Protein AF-A0A963LF72-F1 (afdb_monomer_lite)

Radius of gyration: 14.82 Å; chains: 1; bounding box: 33×19×41 Å

Foldseek 3Di:
DDDDPVLVDDDPVLVVVLVVVVVVVVVVCVVVVPDPPDKDWDWDWDADPVPGIWIWIDIHPDPDTDIRDDDDDPPD

pLDDT: mean 80.38, std 12.68, range [37.78, 95.19]

Structure (mmCIF, N/CA/C/O backbone):
data_AF-A0A963LF72-F1
#
_entry.id   AF-A0A963LF72-F1
#
loop_
_atom_site.group_PDB
_atom_site.id
_atom_site.type_symbol
_atom_site.label_atom_id
_atom_site.label_alt_id
_atom_site.label_comp_id
_atom_site.label_asym_id
_atom_site.label_entity_id
_atom_site.label_seq_id
_atom_site.pdbx_PDB_ins_code
_atom_site.Cartn_x
_atom_site.Cartn_y
_atom_site.Cartn_z
_atom_site.occupancy
_atom_site.B_iso_or_equiv
_atom_site.auth_seq_id
_atom_site.auth_comp_id
_atom_site.auth_asym_id
_atom_site.auth_atom_id
_atom_site.pdbx_PDB_model_num
ATOM 1 N N . MET A 1 1 ? -9.263 -4.098 23.848 1.00 57.06 1 MET A N 1
ATOM 2 C CA . MET A 1 1 ? -10.249 -4.939 23.137 1.00 57.06 1 MET A CA 1
ATOM 3 C C . MET A 1 1 ? -9.500 -5.928 22.257 1.00 57.06 1 MET A C 1
ATOM 5 O O . MET A 1 1 ? -8.385 -5.593 21.866 1.00 57.06 1 MET A O 1
ATOM 9 N N . PRO A 1 2 ? -10.039 -7.126 21.982 1.00 75.62 2 PRO A N 1
ATOM 10 C CA . PRO A 1 2 ? -9.462 -8.003 20.967 1.00 75.62 2 PRO A CA 1
ATOM 11 C C . PRO A 1 2 ? -9.552 -7.336 19.587 1.00 75.62 2 PRO A C 1
ATOM 13 O O . PRO A 1 2 ? -10.552 -6.687 19.295 1.00 75.62 2 PRO A O 1
ATOM 16 N N . ILE A 1 3 ? -8.512 -7.494 18.768 1.00 68.69 3 ILE A N 1
ATOM 17 C CA . ILE A 1 3 ? -8.538 -7.082 17.359 1.00 68.69 3 ILE A CA 1
ATOM 18 C C . ILE A 1 3 ? -9.477 -8.034 16.609 1.00 68.69 3 ILE A C 1
ATOM 20 O O . ILE A 1 3 ? -9.424 -9.252 16.796 1.00 68.69 3 ILE A O 1
ATOM 24 N N . THR A 1 4 ? -10.336 -7.476 15.771 1.00 76.12 4 THR A N 1
ATOM 25 C CA . THR A 1 4 ? -11.340 -8.168 14.966 1.00 76.12 4 THR A CA 1
ATOM 26 C C . THR A 1 4 ? -11.070 -7.966 13.475 1.00 76.12 4 THR A C 1
ATOM 28 O O . THR A 1 4 ? -10.293 -7.108 13.071 1.00 76.12 4 THR A O 1
ATOM 31 N N . ASN A 1 5 ? -11.734 -8.746 12.622 1.00 71.44 5 ASN A N 1
ATOM 32 C CA . ASN A 1 5 ? -11.640 -8.587 11.167 1.00 71.44 5 ASN A CA 1
ATOM 33 C C . ASN A 1 5 ? -12.152 -7.222 10.667 1.00 71.44 5 ASN A C 1
ATOM 35 O O . ASN A 1 5 ? -11.689 -6.746 9.634 1.00 71.44 5 ASN A O 1
ATOM 39 N N . GLN A 1 6 ? -13.082 -6.593 11.390 1.00 74.69 6 GLN A N 1
ATOM 40 C CA . GLN A 1 6 ? -13.589 -5.256 11.075 1.00 74.69 6 GLN A CA 1
ATOM 41 C C . GLN A 1 6 ? -12.508 -4.184 11.238 1.00 74.69 6 GLN A C 1
ATOM 43 O O . GLN A 1 6 ? -12.549 -3.162 10.561 1.00 74.69 6 GLN A O 1
ATOM 48 N N . ASP A 1 7 ? -11.490 -4.450 12.058 1.00 72.50 7 ASP A N 1
ATOM 49 C CA . ASP A 1 7 ? -10.382 -3.523 12.286 1.00 72.50 7 ASP A CA 1
ATOM 50 C C . ASP A 1 7 ? -9.385 -3.462 11.122 1.00 72.50 7 ASP A C 1
ATOM 52 O O . ASP A 1 7 ? -8.535 -2.574 11.090 1.00 72.50 7 ASP A O 1
ATOM 56 N N . PHE A 1 8 ? -9.526 -4.374 10.156 1.00 74.19 8 PHE A N 1
ATOM 57 C CA . PHE A 1 8 ? -8.745 -4.436 8.921 1.00 74.19 8 PHE A CA 1
ATOM 58 C C . PHE A 1 8 ? -9.575 -4.082 7.678 1.00 74.19 8 PHE A C 1
ATOM 60 O O . PHE A 1 8 ? -9.105 -4.257 6.553 1.00 74.19 8 PHE A O 1
ATOM 67 N N . GLN A 1 9 ? -10.820 -3.625 7.847 1.00 80.19 9 GLN A N 1
ATOM 68 C CA . GLN A 1 9 ? -11.645 -3.218 6.712 1.00 80.19 9 GLN A CA 1
ATOM 69 C C . GLN A 1 9 ? -11.200 -1.858 6.179 1.00 80.19 9 GLN A C 1
ATOM 71 O O . GLN A 1 9 ? -11.029 -0.898 6.927 1.00 80.19 9 GLN A O 1
ATOM 76 N N . LEU A 1 10 ? -11.043 -1.793 4.860 1.00 82.69 10 LEU A N 1
ATOM 77 C CA . LEU A 1 10 ? -10.750 -0.575 4.123 1.00 82.69 10 LEU A CA 1
ATOM 78 C C . LEU A 1 10 ? -12.022 -0.087 3.435 1.00 82.69 10 LEU A C 1
ATOM 80 O O . LEU A 1 10 ? -12.790 -0.883 2.895 1.00 82.69 10 LEU A O 1
ATOM 84 N N . SER A 1 11 ? -12.225 1.225 3.437 1.00 86.94 11 SER A N 1
ATOM 85 C CA . SER A 1 11 ? -13.228 1.874 2.596 1.00 86.94 11 SER A CA 1
ATOM 86 C C . SER A 1 11 ? -12.838 1.799 1.119 1.00 86.94 11 SER A C 1
ATOM 88 O O . SER A 1 11 ? -11.656 1.715 0.780 1.00 86.94 11 SER A O 1
ATOM 90 N N . ASP A 1 12 ? -13.827 1.925 0.233 1.00 90.69 12 ASP A N 1
ATOM 91 C CA . ASP A 1 12 ? -13.599 1.977 -1.217 1.00 90.69 12 ASP A CA 1
ATOM 92 C C . ASP A 1 12 ? -12.599 3.074 -1.605 1.00 90.69 12 ASP A C 1
ATOM 94 O O . ASP A 1 12 ? -11.742 2.858 -2.456 1.00 90.69 12 ASP A O 1
ATOM 98 N N . LYS A 1 13 ? -12.650 4.227 -0.924 1.00 90.12 13 LYS A N 1
ATOM 99 C CA . LYS A 1 13 ? -11.699 5.324 -1.137 1.00 90.12 13 LYS A CA 1
ATOM 100 C C . LYS A 1 13 ? -10.266 4.915 -0.783 1.00 90.12 13 LYS A C 1
ATOM 102 O O . LYS A 1 13 ? -9.351 5.181 -1.552 1.00 90.12 13 LYS A O 1
ATOM 107 N N . GLN A 1 14 ? -10.068 4.255 0.359 1.00 88.56 14 GLN A N 1
ATOM 108 C CA . GLN A 1 14 ? -8.741 3.782 0.766 1.00 88.56 14 GLN A CA 1
ATOM 109 C C . GLN A 1 14 ? -8.214 2.717 -0.201 1.00 88.56 14 GLN A C 1
ATOM 111 O O . GLN A 1 14 ? -7.039 2.743 -0.550 1.00 88.56 14 GLN A O 1
ATOM 116 N N . LEU A 1 15 ? -9.077 1.814 -0.678 1.00 91.31 15 LEU A N 1
ATOM 117 C CA . LEU A 1 15 ? -8.713 0.842 -1.713 1.00 91.31 15 LEU A CA 1
ATOM 118 C C . LEU A 1 15 ? -8.324 1.531 -3.029 1.00 91.31 15 LEU A C 1
ATOM 120 O O . LEU A 1 15 ? -7.349 1.131 -3.665 1.00 91.31 15 LEU A O 1
ATOM 124 N N . GLU A 1 16 ? -9.048 2.578 -3.429 1.00 93.88 16 GLU A N 1
ATOM 125 C CA . GLU A 1 16 ? -8.718 3.376 -4.611 1.00 93.88 16 GLU A CA 1
ATOM 126 C C . GLU A 1 16 ? -7.353 4.064 -4.469 1.00 93.88 16 GLU A C 1
ATOM 128 O O . GLU A 1 16 ? -6.543 4.010 -5.394 1.00 93.88 16 GLU A O 1
ATOM 133 N N . ASP A 1 17 ? -7.065 4.661 -3.312 1.00 92.38 17 ASP A N 1
ATOM 134 C CA . ASP A 1 17 ? -5.791 5.341 -3.063 1.00 92.38 17 ASP A CA 1
ATOM 135 C C . ASP A 1 17 ? -4.605 4.351 -3.046 1.00 92.38 17 ASP A C 1
ATOM 137 O O . ASP A 1 17 ? -3.552 4.649 -3.617 1.00 92.38 17 ASP A O 1
ATOM 141 N N . ILE A 1 18 ? -4.790 3.136 -2.511 1.00 93.06 18 ILE A N 1
ATOM 142 C CA . ILE A 1 18 ? -3.803 2.040 -2.593 1.00 93.06 18 ILE A CA 1
ATOM 143 C C . ILE A 1 18 ? -3.541 1.642 -4.052 1.00 93.06 18 ILE A C 1
ATOM 145 O O . ILE A 1 18 ? -2.387 1.542 -4.476 1.00 93.06 18 ILE A O 1
ATOM 149 N N . ASN A 1 19 ? -4.597 1.436 -4.842 1.00 94.31 19 ASN A N 1
ATOM 150 C CA . ASN A 1 19 ? -4.452 1.074 -6.254 1.00 94.31 19 ASN A CA 1
ATOM 151 C C . ASN A 1 19 ? -3.739 2.180 -7.038 1.00 94.31 19 ASN A C 1
ATOM 153 O O . ASN A 1 19 ? -2.800 1.901 -7.786 1.00 94.31 19 ASN A O 1
ATOM 157 N N . ARG A 1 20 ? -4.117 3.442 -6.806 1.00 95.19 20 ARG A N 1
ATOM 158 C CA . ARG A 1 20 ? -3.485 4.606 -7.435 1.00 95.19 20 ARG A CA 1
ATOM 159 C C . ARG A 1 20 ? -1.997 4.690 -7.095 1.00 95.19 20 ARG A C 1
ATOM 161 O O . ARG A 1 20 ? -1.194 5.012 -7.972 1.00 95.19 20 ARG A O 1
ATOM 168 N N . TYR A 1 21 ? -1.620 4.380 -5.853 1.00 94.00 21 TYR A N 1
ATOM 169 C CA . TYR A 1 21 ? -0.220 4.30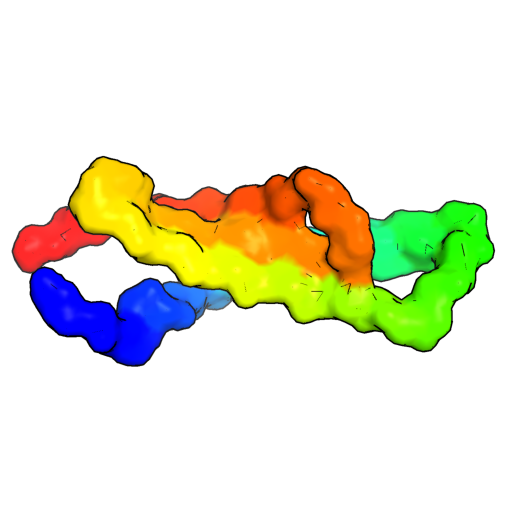7 -5.440 1.00 94.00 21 TYR A CA 1
ATOM 170 C C . TYR A 1 21 ? 0.557 3.274 -6.266 1.00 94.00 21 TYR A C 1
ATOM 172 O O . TYR A 1 21 ? 1.565 3.608 -6.895 1.00 94.00 21 TYR A O 1
ATOM 180 N N . PHE A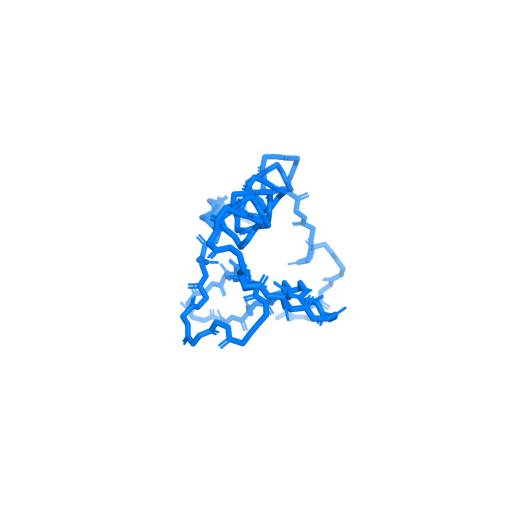 1 22 ? 0.072 2.031 -6.317 1.00 94.00 22 PHE A N 1
ATOM 181 C CA . PHE A 1 22 ? 0.762 0.958 -7.033 1.00 94.00 22 PHE A CA 1
ATOM 182 C C . PHE A 1 22 ? 0.815 1.192 -8.546 1.00 94.00 22 PHE A C 1
ATOM 184 O O . PHE A 1 22 ? 1.860 0.959 -9.154 1.00 94.00 22 PHE A O 1
ATOM 191 N N . GLU A 1 23 ? -0.249 1.722 -9.156 1.00 93.25 23 GLU A N 1
ATOM 192 C CA . GLU A 1 23 ? -0.256 2.099 -10.575 1.00 93.25 23 GLU A CA 1
ATOM 193 C C . GLU A 1 23 ? 0.782 3.181 -10.892 1.00 93.25 23 GLU A C 1
ATOM 195 O O . GLU A 1 23 ? 1.506 3.082 -11.891 1.00 93.25 23 GLU A O 1
ATOM 200 N N . ALA A 1 24 ? 0.891 4.201 -10.034 1.00 92.00 24 ALA A N 1
ATOM 201 C CA . ALA A 1 24 ? 1.871 5.267 -10.196 1.00 92.00 24 ALA A CA 1
ATOM 202 C C . ALA A 1 24 ? 3.309 4.731 -10.101 1.00 92.00 24 ALA A C 1
ATOM 204 O O . ALA A 1 24 ? 4.153 5.093 -10.927 1.00 92.00 24 ALA A O 1
ATOM 205 N N . ARG A 1 25 ? 3.586 3.832 -9.146 1.00 91.75 25 ARG A N 1
ATOM 206 C CA . ARG A 1 25 ? 4.907 3.202 -8.987 1.00 91.75 25 ARG A CA 1
ATOM 207 C C . ARG A 1 25 ? 5.254 2.276 -10.146 1.00 91.75 25 ARG A C 1
ATOM 209 O O . ARG A 1 25 ? 6.317 2.447 -10.742 1.00 91.75 25 ARG A O 1
ATOM 216 N N . ALA A 1 26 ? 4.345 1.383 -10.533 1.00 88.88 26 ALA A N 1
ATOM 217 C CA . ALA A 1 26 ? 4.536 0.490 -11.676 1.00 88.88 26 ALA A CA 1
ATOM 218 C C . ALA A 1 26 ? 4.792 1.277 -12.974 1.00 88.88 26 ALA A C 1
ATOM 220 O O . ALA A 1 26 ? 5.709 0.960 -13.733 1.00 88.88 26 ALA A O 1
ATOM 221 N N . SER A 1 27 ? 4.040 2.361 -13.194 1.00 89.88 27 SER A N 1
ATOM 222 C CA . SER A 1 27 ? 4.243 3.259 -14.338 1.00 89.88 27 SER A CA 1
ATOM 223 C C . SER A 1 27 ? 5.589 3.984 -14.287 1.00 89.88 27 SER A C 1
ATOM 225 O O . SER A 1 27 ? 6.208 4.201 -15.329 1.00 89.88 27 SER A O 1
ATOM 227 N N . GLY A 1 28 ? 6.050 4.370 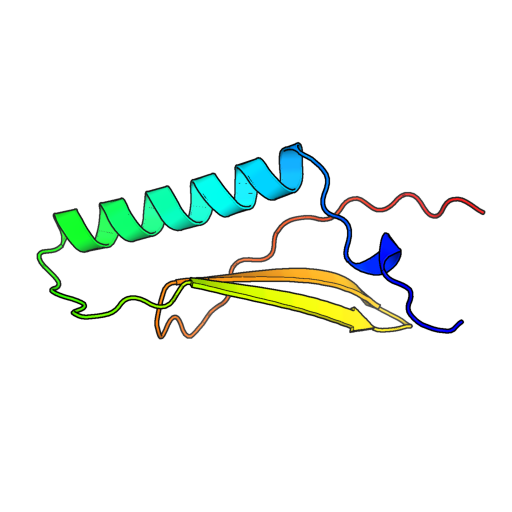-13.094 1.00 88.00 28 GLY A N 1
ATOM 228 C CA . GLY A 1 28 ? 7.363 4.978 -12.884 1.00 88.00 28 GLY A CA 1
ATOM 229 C C . GLY A 1 28 ? 8.506 4.034 -13.258 1.00 88.00 28 GLY A C 1
ATOM 230 O O . GLY A 1 28 ? 9.366 4.416 -14.050 1.00 88.00 28 GLY A O 1
ATOM 231 N N . VAL A 1 29 ? 8.460 2.792 -12.768 1.00 86.62 29 VAL A N 1
ATOM 232 C CA . VAL A 1 29 ? 9.451 1.739 -13.065 1.00 86.62 29 VAL A CA 1
ATOM 233 C C . VAL A 1 29 ? 9.481 1.408 -14.560 1.00 86.62 29 VAL A C 1
ATOM 235 O O . VAL A 1 29 ? 10.543 1.363 -15.175 1.00 86.62 29 VAL A O 1
ATOM 238 N N . ALA A 1 30 ? 8.312 1.267 -15.194 1.00 85.38 30 ALA A N 1
ATOM 239 C CA . ALA A 1 30 ? 8.237 1.009 -16.633 1.00 85.38 30 ALA A CA 1
ATOM 240 C C . ALA A 1 30 ? 8.878 2.130 -17.476 1.00 85.38 30 ALA A C 1
ATOM 242 O O . ALA A 1 30 ? 9.422 1.865 -18.547 1.00 85.38 30 ALA A O 1
ATOM 243 N N . ARG A 1 31 ? 8.822 3.383 -17.003 1.00 87.12 31 ARG A N 1
ATOM 244 C CA . ARG A 1 31 ? 9.423 4.544 -17.681 1.00 87.12 31 ARG A CA 1
ATOM 245 C C . ARG A 1 31 ? 10.915 4.701 -17.407 1.00 87.12 31 ARG A C 1
ATOM 247 O O . ARG A 1 31 ? 11.606 5.218 -18.282 1.00 87.12 31 ARG A O 1
ATOM 254 N N . SER A 1 32 ? 11.407 4.305 -16.231 1.00 84.81 32 SER A N 1
ATOM 255 C CA . SER A 1 32 ? 12.843 4.370 -15.921 1.00 84.81 32 SER A CA 1
ATOM 256 C C . SER A 1 32 ? 13.652 3.329 -16.695 1.00 84.81 32 SER A C 1
ATOM 258 O O . SER A 1 32 ? 14.853 3.507 -16.878 1.00 84.81 32 SER A O 1
ATOM 260 N N . GLY A 1 33 ? 12.993 2.278 -17.195 1.00 78.25 33 GLY A N 1
ATOM 261 C CA . GLY A 1 33 ? 13.658 1.141 -17.829 1.00 78.25 33 GLY A CA 1
ATOM 262 C C . GLY A 1 33 ? 14.264 0.174 -16.811 1.00 78.25 33 GLY A C 1
ATOM 263 O O . GLY A 1 33 ? 14.978 -0.749 -17.203 1.00 78.25 33 GLY A O 1
ATOM 264 N N . ASP A 1 34 ? 13.975 0.365 -15.519 1.00 78.38 34 ASP A N 1
ATOM 265 C CA . ASP A 1 34 ? 14.363 -0.577 -14.479 1.00 78.38 34 ASP A CA 1
ATOM 266 C C . ASP A 1 34 ? 13.570 -1.875 -14.642 1.00 78.38 34 ASP A C 1
ATOM 268 O O . ASP A 1 34 ? 12.337 -1.897 -14.673 1.00 78.38 34 ASP A O 1
ATOM 272 N N . HIS A 1 35 ? 14.289 -2.990 -14.729 1.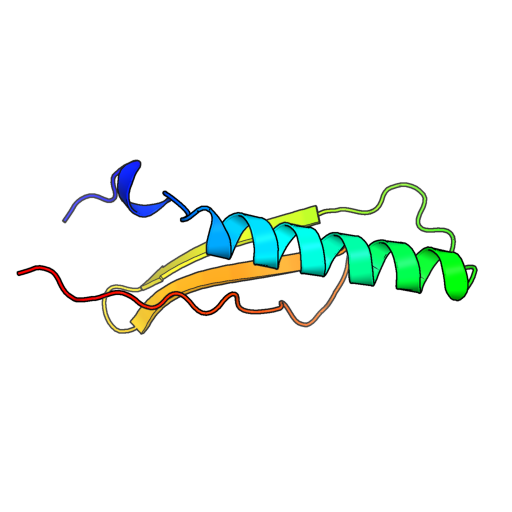00 72.25 35 HIS A N 1
ATOM 273 C CA . HIS A 1 35 ? 13.688 -4.312 -14.822 1.00 72.25 35 HIS A CA 1
ATOM 274 C C . HIS A 1 35 ? 13.671 -4.984 -13.454 1.00 72.25 35 HIS A C 1
ATOM 276 O O . HIS A 1 35 ? 14.566 -5.750 -13.098 1.00 72.25 35 HIS A O 1
ATOM 282 N N . ILE A 1 36 ? 12.610 -4.718 -12.694 1.00 78.06 36 ILE A N 1
ATOM 283 C CA . ILE A 1 36 ? 12.288 -5.494 -11.497 1.00 78.06 36 ILE A CA 1
ATOM 284 C C . ILE A 1 36 ? 11.595 -6.778 -11.965 1.00 78.06 36 ILE A C 1
ATOM 286 O O . ILE A 1 36 ? 10.468 -6.738 -12.453 1.00 78.06 36 ILE A O 1
ATOM 290 N N . LEU A 1 37 ? 12.288 -7.916 -11.861 1.00 76.62 37 LEU A N 1
ATOM 291 C CA . LEU A 1 37 ? 11.794 -9.213 -12.350 1.00 76.62 37 LEU A CA 1
ATOM 292 C C . LEU A 1 37 ? 10.521 -9.674 -11.624 1.00 76.62 37 LEU A C 1
ATOM 294 O O . LEU A 1 37 ? 9.642 -10.262 -12.249 1.00 76.62 37 LEU A O 1
ATOM 298 N N . CYS A 1 38 ? 10.428 -9.389 -10.323 1.00 79.50 38 CYS A N 1
ATOM 299 C CA . CYS A 1 38 ? 9.310 -9.769 -9.462 1.00 79.50 38 CYS A CA 1
ATOM 300 C C . CYS A 1 38 ? 9.021 -8.638 -8.459 1.00 79.50 38 CYS A C 1
ATOM 302 O O . CYS A 1 38 ? 9.475 -8.732 -7.318 1.00 79.50 38 CYS A O 1
ATOM 304 N N . PRO A 1 39 ? 8.326 -7.556 -8.859 1.00 85.25 39 PRO A N 1
ATOM 305 C CA . PRO A 1 39 ? 7.996 -6.483 -7.930 1.00 85.25 39 PRO A CA 1
ATOM 306 C C . PRO A 1 39 ? 7.075 -7.009 -6.831 1.00 85.25 39 PRO A C 1
ATOM 308 O O . PRO A 1 39 ? 6.137 -7.764 -7.098 1.00 85.25 39 PRO A O 1
ATOM 311 N N . THR A 1 40 ? 7.335 -6.603 -5.593 1.00 90.06 40 THR A N 1
ATOM 312 C CA . THR A 1 40 ? 6.449 -6.907 -4.464 1.00 90.06 40 THR A CA 1
ATOM 313 C C 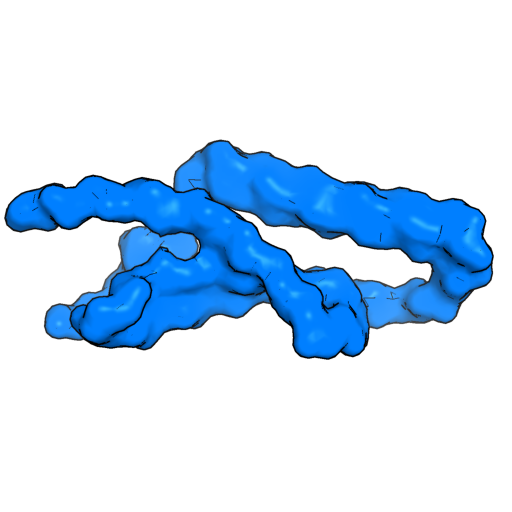. THR A 1 40 ? 5.516 -5.733 -4.190 1.00 90.06 40 THR A C 1
ATOM 315 O O . THR A 1 40 ? 5.905 -4.580 -4.321 1.00 90.06 40 THR A O 1
ATOM 318 N N . LEU A 1 41 ? 4.262 -6.013 -3.843 1.00 92.44 41 LEU A N 1
ATOM 319 C CA . LEU A 1 41 ? 3.295 -5.001 -3.418 1.00 92.44 41 LEU A CA 1
ATOM 320 C C . LEU A 1 41 ? 2.944 -5.304 -1.969 1.00 92.44 41 LEU A C 1
ATOM 322 O O . LEU A 1 41 ? 2.406 -6.375 -1.681 1.00 92.44 41 LEU A O 1
ATOM 326 N N . ASN A 1 42 ? 3.269 -4.391 -1.063 1.00 91.50 42 ASN A N 1
ATOM 327 C CA . ASN A 1 42 ? 3.081 -4.598 0.365 1.00 91.50 42 ASN A CA 1
ATOM 328 C C . ASN A 1 42 ? 2.028 -3.624 0.892 1.00 91.50 42 ASN A C 1
ATOM 330 O O . ASN A 1 42 ? 2.065 -2.434 0.583 1.00 91.50 42 ASN A O 1
ATOM 334 N N . VAL A 1 43 ? 1.112 -4.141 1.710 1.00 89.94 43 VAL A N 1
ATOM 335 C CA . VAL A 1 43 ? 0.142 -3.354 2.478 1.00 89.94 43 VAL A CA 1
ATOM 336 C C . VAL A 1 43 ? 0.279 -3.778 3.937 1.00 89.94 43 VAL A C 1
ATOM 338 O O . VAL A 1 43 ? 0.006 -4.928 4.281 1.00 89.94 43 VAL A O 1
ATOM 341 N N . HIS A 1 44 ? 0.732 -2.863 4.785 1.00 88.69 44 HIS A N 1
ATOM 342 C CA . HIS A 1 44 ? 0.873 -3.052 6.221 1.00 88.69 44 HIS A CA 1
ATOM 343 C C . HIS A 1 44 ? -0.267 -2.368 6.964 1.00 88.69 44 HIS A C 1
ATOM 345 O O . HIS A 1 44 ? -0.564 -1.200 6.735 1.00 88.69 44 HIS A O 1
ATOM 351 N N . PHE A 1 45 ? -0.865 -3.102 7.898 1.00 85.25 45 PHE A N 1
ATOM 352 C CA . PHE A 1 45 ? -1.863 -2.586 8.825 1.00 85.25 45 PHE A CA 1
ATOM 353 C C . PHE A 1 45 ? -1.230 -2.503 10.209 1.00 85.25 45 PHE A C 1
ATOM 355 O O . PHE A 1 45 ? -0.887 -3.530 10.800 1.00 85.25 45 PHE A O 1
ATOM 362 N N . SER A 1 46 ? -1.091 -1.290 10.727 1.00 80.38 46 SER A N 1
ATOM 363 C CA . SER A 1 46 ? -0.538 -1.034 12.052 1.00 80.38 46 SER A CA 1
ATOM 364 C C . SER A 1 46 ? -1.657 -0.627 13.001 1.00 80.38 46 SER A C 1
ATOM 366 O O . SER A 1 46 ? -2.455 0.258 12.702 1.00 80.38 46 SER A O 1
ATOM 368 N N . PHE A 1 47 ? -1.713 -1.274 14.167 1.00 76.19 47 PHE A N 1
ATOM 369 C CA . PHE A 1 47 ? -2.622 -0.916 15.254 1.00 76.19 47 PHE A CA 1
ATOM 370 C C . PHE A 1 47 ? -1.804 -0.614 16.507 1.00 76.19 47 PHE A C 1
ATOM 372 O O . PHE A 1 47 ? -1.200 -1.507 17.105 1.00 76.19 47 PHE A O 1
ATOM 379 N N . ALA A 1 48 ? -1.810 0.644 16.928 1.00 72.06 48 ALA A N 1
ATOM 380 C CA . ALA A 1 48 ? -1.172 1.102 18.147 1.00 72.06 48 ALA A CA 1
ATOM 381 C C . ALA A 1 48 ? -2.249 1.656 19.093 1.00 72.06 48 ALA A C 1
ATOM 383 O O . ALA A 1 48 ? -2.888 2.651 18.763 1.00 72.06 48 ALA A O 1
ATOM 384 N N . PRO A 1 49 ? -2.434 1.091 20.302 1.00 63.50 49 PRO A N 1
ATOM 385 C CA . PRO A 1 49 ? -3.491 1.522 21.223 1.00 63.50 49 PRO A CA 1
ATOM 386 C C . PRO A 1 49 ? -3.506 3.024 21.556 1.00 63.50 49 PRO A C 1
ATOM 388 O O . PRO A 1 49 ? -4.544 3.541 21.946 1.00 63.50 49 PRO A O 1
ATOM 391 N N . VAL A 1 50 ? -2.362 3.707 21.430 1.00 67.44 50 VAL A N 1
ATOM 392 C CA . VAL A 1 50 ? -2.196 5.141 21.736 1.00 67.44 50 VAL A CA 1
ATOM 393 C C . VAL A 1 50 ? -2.132 6.010 20.476 1.00 67.44 50 VAL A C 1
ATOM 395 O O . VAL A 1 50 ? -2.535 7.165 20.517 1.00 67.44 50 VAL A O 1
ATOM 398 N N . PHE A 1 51 ? -1.631 5.467 19.363 1.00 66.00 51 PHE A N 1
ATOM 399 C CA . PHE A 1 51 ? -1.414 6.216 18.117 1.00 66.00 51 PHE A CA 1
ATOM 400 C C . PHE A 1 51 ? -2.476 5.924 17.048 1.00 66.00 51 PHE A C 1
ATOM 402 O O . PHE A 1 51 ? -2.450 6.521 15.979 1.00 66.00 51 PHE A O 1
ATOM 409 N N . GLY A 1 52 ? -3.424 5.032 17.341 1.00 71.88 52 GLY A N 1
ATOM 410 C CA . GLY A 1 52 ? -4.515 4.675 16.448 1.00 71.88 52 GLY A CA 1
ATOM 411 C C . GLY A 1 52 ? -4.134 3.597 15.437 1.00 71.88 52 GLY A C 1
ATOM 412 O O . GLY A 1 52 ? -3.354 2.684 15.721 1.00 71.88 52 GLY A O 1
ATOM 413 N N . ARG A 1 53 ? -4.758 3.672 14.263 1.00 76.69 53 ARG A N 1
ATOM 414 C CA . ARG A 1 53 ? -4.572 2.741 13.146 1.00 76.69 53 ARG A CA 1
ATOM 415 C C . ARG A 1 53 ? -3.916 3.470 11.990 1.00 76.69 53 ARG A C 1
ATOM 417 O O . ARG A 1 53 ? -4.361 4.564 11.659 1.00 76.69 53 ARG A O 1
ATOM 424 N N . SER A 1 54 ? -2.944 2.840 11.346 1.00 83.06 54 SER A N 1
ATOM 425 C CA . SER A 1 54 ? -2.389 3.321 10.082 1.00 83.06 54 SER A CA 1
ATOM 426 C C . SER A 1 54 ? -2.326 2.195 9.057 1.00 83.06 54 SER A C 1
ATOM 428 O O . SER A 1 54 ? -2.233 1.009 9.395 1.00 83.06 54 SER A O 1
ATOM 430 N N . VAL A 1 55 ? -2.426 2.586 7.790 1.00 87.81 55 VAL A N 1
ATOM 431 C CA . VAL A 1 55 ? -2.255 1.700 6.642 1.00 87.81 55 VAL A CA 1
ATOM 432 C C . VAL A 1 55 ? -1.089 2.245 5.843 1.00 87.81 55 VAL A C 1
ATOM 434 O O . VAL A 1 55 ? -1.118 3.383 5.386 1.00 87.81 55 VAL A O 1
ATOM 437 N N . GLU A 1 56 ? -0.061 1.431 5.687 1.00 91.19 56 GLU A N 1
ATOM 438 C CA . GLU A 1 56 ? 1.146 1.784 4.957 1.00 91.19 56 GLU A CA 1
ATOM 439 C C . GLU A 1 56 ? 1.264 0.900 3.724 1.00 91.19 56 GLU A C 1
ATOM 441 O O . GLU A 1 56 ? 1.056 -0.310 3.794 1.00 91.19 56 GLU A O 1
ATOM 446 N N . VAL A 1 57 ? 1.624 1.489 2.591 1.00 92.69 57 VAL A N 1
ATOM 447 C CA . VAL A 1 57 ? 1.864 0.757 1.350 1.00 92.69 57 VAL A CA 1
ATOM 448 C C . VAL A 1 57 ? 3.271 0.991 0.837 1.00 92.69 57 VAL A C 1
ATOM 450 O O . VAL A 1 57 ? 3.806 2.095 0.929 1.00 92.69 57 VAL A O 1
ATOM 453 N N . SER A 1 58 ? 3.883 -0.050 0.286 1.00 92.88 58 SER A N 1
ATOM 454 C CA . SER A 1 58 ? 5.182 0.054 -0.376 1.00 92.88 58 SER A CA 1
ATOM 455 C C . SER A 1 58 ? 5.245 -0.831 -1.615 1.00 92.88 58 SER A C 1
ATOM 457 O O . SER A 1 58 ? 4.617 -1.891 -1.694 1.00 92.88 58 SER A O 1
ATOM 459 N N . TYR A 1 59 ? 5.984 -0.355 -2.610 1.00 90.62 59 TYR A N 1
ATOM 460 C CA . TYR A 1 59 ? 6.263 -1.037 -3.861 1.00 90.62 59 TYR A CA 1
ATOM 461 C C . TYR A 1 59 ? 7.726 -1.485 -3.863 1.00 90.62 59 TYR A C 1
ATOM 463 O O . TYR A 1 59 ? 8.644 -0.672 -3.798 1.00 90.62 59 TYR A O 1
ATOM 471 N N . ASP A 1 60 ? 7.943 -2.787 -3.977 1.00 87.50 60 ASP A N 1
ATOM 472 C CA . ASP A 1 60 ? 9.247 -3.432 -3.937 1.00 87.50 60 ASP A CA 1
ATOM 473 C C . ASP A 1 60 ? 10.060 -3.075 -2.671 1.00 87.50 60 ASP A C 1
ATOM 475 O O . ASP A 1 60 ? 9.517 -3.004 -1.568 1.00 87.50 60 ASP A O 1
ATOM 479 N N . SER A 1 61 ? 11.369 -2.861 -2.819 1.00 73.75 61 SER A N 1
ATOM 480 C CA . SER A 1 61 ? 12.341 -2.613 -1.753 1.00 73.75 61 SER A CA 1
ATOM 481 C C . SER A 1 61 ? 12.336 -1.155 -1.271 1.00 73.75 61 SER A C 1
ATOM 483 O O . SER A 1 61 ? 13.353 -0.659 -0.781 1.00 73.75 61 SER A O 1
ATOM 485 N N . GLU A 1 62 ? 11.225 -0.437 -1.462 1.00 82.44 62 GLU A N 1
ATOM 486 C CA . GLU A 1 62 ? 11.073 0.945 -1.016 1.00 82.44 62 GLU A CA 1
ATOM 487 C C . GLU A 1 62 ? 11.394 1.070 0.479 1.00 82.44 62 GLU A C 1
ATOM 489 O O . GLU A 1 62 ? 10.774 0.440 1.333 1.00 82.44 62 GLU A O 1
ATOM 494 N N . THR A 1 63 ? 12.372 1.919 0.803 1.00 75.81 63 THR A N 1
ATOM 495 C CA . THR A 1 63 ? 12.813 2.165 2.186 1.00 75.81 63 THR A CA 1
ATOM 496 C C . THR A 1 63 ? 11.861 3.064 2.968 1.00 75.81 63 THR A C 1
ATOM 498 O O . THR A 1 63 ? 12.020 3.233 4.175 1.00 75.81 63 THR A O 1
ATOM 501 N N . THR A 1 64 ? 10.912 3.701 2.283 1.00 83.62 64 THR A N 1
ATOM 502 C CA . THR A 1 64 ? 9.957 4.638 2.871 1.00 83.62 64 THR A CA 1
ATOM 503 C C . THR A 1 64 ? 8.564 4.290 2.371 1.00 83.62 64 THR A C 1
ATOM 505 O O . THR A 1 64 ? 8.261 4.502 1.198 1.00 83.62 64 THR A O 1
ATOM 508 N N . SER A 1 65 ? 7.739 3.749 3.266 1.00 84.75 65 SER A N 1
ATOM 509 C CA . SER A 1 65 ? 6.335 3.440 3.005 1.00 84.75 65 SER A CA 1
ATOM 510 C C . SER A 1 65 ? 5.523 4.716 2.765 1.00 84.75 65 SER A C 1
ATOM 512 O O . SER A 1 65 ? 5.830 5.780 3.307 1.00 84.75 65 SER A O 1
ATOM 514 N N . HIS A 1 66 ? 4.456 4.606 1.980 1.00 88.12 66 HIS A N 1
ATOM 515 C CA . HIS A 1 66 ? 3.442 5.640 1.830 1.00 88.12 66 HIS A CA 1
ATOM 516 C C . HIS A 1 66 ? 2.273 5.366 2.778 1.00 88.12 66 HIS A C 1
ATOM 518 O O . HIS A 1 66 ? 1.677 4.292 2.736 1.00 88.12 66 HIS A O 1
ATOM 524 N N . GLU A 1 67 ? 1.943 6.330 3.631 1.00 88.88 67 GLU A N 1
ATOM 525 C CA . GLU A 1 67 ? 0.796 6.231 4.531 1.00 88.88 67 GLU A CA 1
ATOM 526 C C . GLU A 1 67 ? -0.496 6.615 3.798 1.00 88.88 67 GLU A C 1
ATOM 528 O O . GLU A 1 67 ? -0.586 7.680 3.185 1.00 88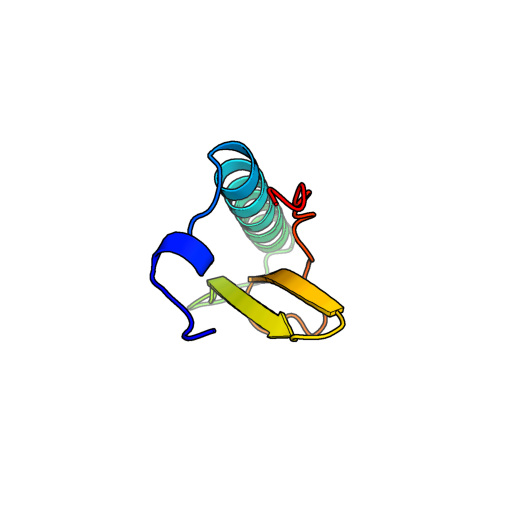.88 67 GLU A O 1
ATOM 533 N N . ILE A 1 68 ? -1.503 5.746 3.878 1.00 86.06 68 ILE A N 1
ATOM 534 C CA . ILE A 1 68 ? -2.862 6.021 3.416 1.00 86.06 68 ILE A CA 1
ATOM 535 C C . ILE A 1 68 ? -3.614 6.675 4.573 1.00 86.06 68 ILE A C 1
ATOM 537 O O . ILE A 1 68 ? -3.841 6.047 5.611 1.00 86.06 68 ILE A O 1
ATOM 541 N N . GLU A 1 69 ? -4.009 7.938 4.395 1.00 73.12 69 GLU A N 1
ATOM 542 C CA . GLU A 1 69 ? -4.728 8.697 5.419 1.00 73.12 69 GLU A CA 1
ATOM 543 C C . GLU A 1 69 ? -6.038 7.985 5.781 1.00 73.12 69 GLU A C 1
ATOM 545 O O . GLU A 1 69 ? -6.963 7.841 4.978 1.00 73.12 69 GLU A O 1
ATOM 550 N N . CYS A 1 70 ? -6.115 7.519 7.022 1.00 64.88 70 CYS A N 1
ATOM 551 C CA . CYS A 1 70 ? -7.288 6.856 7.559 1.00 64.88 70 CYS A CA 1
ATOM 552 C C . CYS A 1 70 ? -8.002 7.832 8.495 1.00 64.88 70 CYS A C 1
ATOM 554 O O . CYS A 1 70 ? -7.668 7.916 9.674 1.00 64.88 70 CYS A O 1
ATOM 556 N N . GLN A 1 71 ? -8.990 8.576 7.989 1.00 56.59 71 GLN A N 1
ATOM 557 C CA . GLN A 1 71 ? -9.862 9.357 8.869 1.00 56.59 71 GLN A CA 1
ATOM 558 C C . GLN A 1 71 ? -10.745 8.396 9.660 1.00 56.59 71 GLN A C 1
ATOM 560 O O . GLN A 1 71 ? -11.687 7.827 9.109 1.00 56.59 71 GLN A O 1
ATOM 565 N N . TRP A 1 72 ? -10.451 8.216 10.946 1.00 59.34 72 TRP A N 1
ATOM 566 C CA . TRP A 1 72 ? -11.351 7.497 11.836 1.00 59.34 72 TRP A CA 1
ATOM 567 C C . TRP A 1 72 ? -12.065 8.476 12.747 1.00 59.34 72 TRP A C 1
ATOM 569 O O . TRP A 1 72 ? -11.466 9.221 13.519 1.00 59.34 72 TRP A O 1
ATOM 579 N N . THR A 1 73 ? -13.385 8.471 12.601 1.00 46.94 73 THR A N 1
ATOM 580 C CA . THR A 1 73 ? -14.290 8.985 13.613 1.00 46.94 73 THR A CA 1
ATOM 581 C C . THR A 1 73 ? -14.291 7.966 14.738 1.00 46.94 73 THR A C 1
ATOM 583 O O . THR A 1 73 ? -14.652 6.808 14.522 1.00 46.94 73 THR A O 1
ATOM 586 N N . ASP A 1 74 ? -13.874 8.388 15.929 1.00 45.97 74 ASP A N 1
ATOM 587 C CA . ASP A 1 74 ? -14.188 7.669 17.157 1.00 45.97 74 ASP A CA 1
ATOM 588 C C . ASP A 1 74 ? -15.718 7.560 17.225 1.00 45.97 74 ASP A C 1
ATOM 590 O O . ASP A 1 74 ? -16.405 8.507 17.612 1.00 45.97 74 ASP A O 1
ATOM 594 N N . SER A 1 75 ? -16.287 6.450 16.749 1.00 37.78 75 SER A N 1
ATOM 595 C CA . SER A 1 75 ? -17.671 6.143 17.084 1.00 37.78 75 SER A CA 1
ATOM 596 C C . SER A 1 75 ? -17.670 5.621 18.524 1.00 37.78 75 SER A C 1
ATOM 598 O O . SER A 1 75 ? -16.904 4.698 18.811 1.00 37.78 75 SER A O 1
ATOM 600 N N . PRO A 1 76 ? -18.448 6.255 19.420 1.00 49.22 76 PRO A N 1
ATOM 601 C CA . PRO A 1 76 ? -18.438 5.991 20.858 1.00 49.22 76 PRO A CA 1
ATOM 602 C C . PRO A 1 76 ? -18.902 4.580 21.236 1.00 49.22 76 PRO A C 1
ATOM 604 O O . PRO A 1 76 ? -19.696 3.980 20.475 1.00 49.22 76 PRO A O 1
#

Sequence (76 aa):
MPITNQDFQLSDKQLEDINRYFEARASGVARSGDHILCPTLNVHFSFAPVFGRSVEVSYDSETTSHEIECQWTDSP

Secondary structure (DSSP, 8-state):
----GGGGPPPHHHHHHHHHHHHHHHHHHHHHT---SS--EEEEEEEETTTEEEEEEEETT-SSPEEE--------